Protein AF-A0A3D0LWP6-F1 (afdb_monomer_lite)

Radius of gyration: 17.67 Å; chains: 1; bounding box: 45×21×41 Å

Secondary structure (DSSP, 8-state):
----HHHHHHHHTTPPTT--------TT-----TTPPPHHHHHHHHTTT-TT-------GGG----HHHHHHHHHHHHHHHTT-

Structure (mmCIF, N/CA/C/O backbone):
data_AF-A0A3D0LWP6-F1
#
_entry.id   AF-A0A3D0LWP6-F1
#
loop_
_atom_site.group_PDB
_atom_site.id
_atom_site.type_symbol
_atom_site.label_atom_id
_atom_site.label_alt_id
_atom_site.label_comp_id
_atom_site.label_asym_id
_atom_site.label_entity_id
_atom_site.label_seq_id
_atom_site.pdbx_PDB_ins_code
_atom_site.Cartn_x
_atom_site.Cartn_y
_atom_site.Cartn_z
_atom_site.occupancy
_atom_site.B_iso_or_equiv
_atom_site.auth_seq_id
_atom_site.auth_comp_id
_atom_site.auth_asym_id
_atom_site.auth_atom_id
_atom_site.pdbx_PDB_model_num
ATOM 1 N N . GLN A 1 1 ? 1.840 4.243 -0.441 1.00 92.44 1 GLN A N 1
ATOM 2 C CA . GLN A 1 1 ? 3.117 3.637 -0.882 1.00 92.44 1 GLN A CA 1
ATOM 3 C C . GLN A 1 1 ? 4.237 3.942 0.106 1.00 92.44 1 GLN A C 1
ATOM 5 O O . GLN A 1 1 ? 4.592 3.055 0.869 1.00 92.44 1 GLN A O 1
ATOM 10 N N . ASN A 1 2 ? 4.703 5.190 0.192 1.00 95.62 2 ASN A N 1
ATOM 11 C CA . ASN A 1 2 ? 5.802 5.590 1.085 1.00 95.62 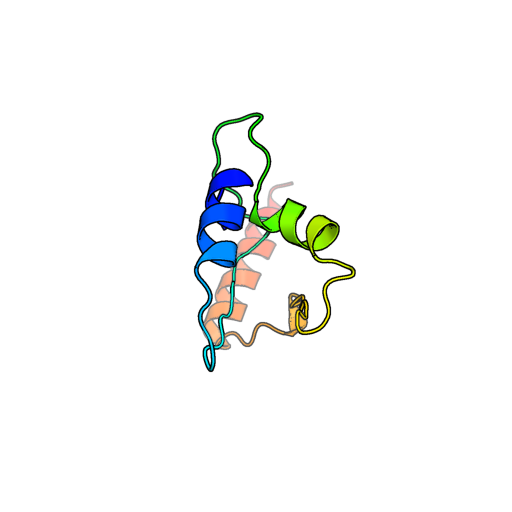2 ASN A CA 1
ATOM 12 C C . ASN A 1 2 ? 5.262 6.108 2.420 1.00 95.62 2 ASN A C 1
ATOM 14 O O . ASN A 1 2 ? 5.334 7.292 2.731 1.00 95.62 2 ASN A O 1
ATOM 18 N N . THR A 1 3 ? 4.615 5.224 3.167 1.00 96.81 3 THR A N 1
ATOM 19 C CA . THR A 1 3 ? 3.926 5.575 4.413 1.00 96.81 3 THR A CA 1
ATOM 20 C C . THR A 1 3 ? 4.478 4.703 5.525 1.00 96.81 3 THR A C 1
ATOM 22 O O . THR A 1 3 ? 4.597 3.498 5.318 1.00 96.81 3 THR A O 1
ATOM 25 N N . THR A 1 4 ? 4.795 5.269 6.690 1.00 97.44 4 THR A N 1
ATOM 26 C CA . THR A 1 4 ? 5.138 4.482 7.888 1.00 97.44 4 THR A CA 1
ATOM 27 C C . THR A 1 4 ? 3.873 3.909 8.546 1.00 97.44 4 THR A C 1
ATOM 29 O O . THR A 1 4 ? 2.761 4.365 8.253 1.00 97.44 4 THR A O 1
ATOM 32 N N . PRO A 1 5 ? 3.984 2.923 9.449 1.00 97.69 5 PRO A N 1
ATOM 33 C CA . PRO A 1 5 ? 2.828 2.367 10.154 1.00 97.69 5 PRO A CA 1
ATOM 34 C C . PRO A 1 5 ? 2.050 3.423 10.949 1.00 97.69 5 PRO A C 1
ATOM 36 O O . PRO A 1 5 ? 0.819 3.434 10.941 1.00 97.69 5 PRO A O 1
ATOM 39 N N . GLU A 1 6 ? 2.750 4.369 11.576 1.00 97.56 6 GLU A N 1
ATOM 40 C CA . GLU A 1 6 ? 2.151 5.454 12.358 1.00 97.56 6 GLU A CA 1
ATOM 41 C C . GLU A 1 6 ? 1.359 6.408 11.466 1.00 97.56 6 GLU A C 1
ATOM 43 O O . GLU A 1 6 ? 0.241 6.794 11.807 1.00 97.56 6 GLU A O 1
ATOM 48 N N . GLN A 1 7 ? 1.910 6.761 10.301 1.00 97.81 7 GLN A N 1
ATOM 49 C CA . GLN A 1 7 ? 1.230 7.603 9.317 1.00 97.81 7 GLN A CA 1
ATOM 50 C C . GLN A 1 7 ? -0.006 6.901 8.740 1.00 97.81 7 GLN A C 1
ATOM 52 O O . GLN A 1 7 ? -1.061 7.522 8.601 1.00 97.81 7 GLN A O 1
ATOM 57 N N . MET A 1 8 ? 0.092 5.597 8.459 1.00 97.94 8 MET A N 1
ATOM 58 C CA . MET A 1 8 ? -1.038 4.797 7.985 1.00 97.94 8 MET A CA 1
ATOM 59 C C . MET A 1 8 ? -2.149 4.746 9.038 1.00 97.94 8 MET A C 1
ATOM 61 O O . MET A 1 8 ? -3.309 5.029 8.740 1.00 97.94 8 MET A O 1
ATOM 65 N N . LYS A 1 9 ? -1.793 4.467 10.298 1.00 97.44 9 LYS A N 1
ATOM 66 C CA . LYS A 1 9 ? -2.728 4.487 11.428 1.00 97.44 9 LYS A CA 1
ATOM 67 C C . LYS A 1 9 ? -3.392 5.855 11.575 1.00 97.44 9 LYS A C 1
ATOM 69 O O . LYS A 1 9 ? -4.613 5.926 11.692 1.00 97.44 9 LYS A O 1
ATOM 74 N N . MET A 1 10 ? -2.605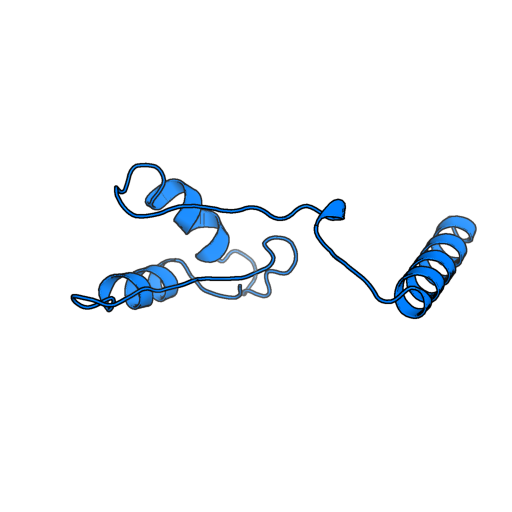 6.931 11.521 1.00 97.88 10 MET A N 1
ATOM 75 C CA . MET A 1 10 ? -3.107 8.303 11.601 1.00 97.88 10 MET A CA 1
ATOM 76 C C . MET A 1 10 ? -4.169 8.572 10.531 1.00 97.88 10 MET A C 1
ATOM 78 O O . MET A 1 10 ? -5.212 9.140 10.848 1.00 97.88 10 MET A O 1
ATOM 82 N N . PHE A 1 11 ? -3.937 8.139 9.290 1.00 97.06 11 PHE A N 1
ATOM 83 C CA . PHE A 1 11 ? -4.913 8.274 8.212 1.00 97.06 11 PHE A CA 1
ATOM 84 C C . PHE A 1 11 ? -6.186 7.457 8.477 1.00 97.06 11 PHE A C 1
ATOM 86 O O . PHE A 1 11 ? -7.282 8.015 8.471 1.00 97.06 11 PHE A O 1
ATOM 93 N N . LEU A 1 12 ? -6.049 6.159 8.765 1.00 96.06 12 LEU A N 1
ATOM 94 C CA . LEU A 1 12 ? -7.183 5.245 8.951 1.00 96.06 12 LEU A CA 1
ATOM 95 C C . LEU A 1 12 ? -8.125 5.698 10.074 1.00 96.06 12 LEU A C 1
ATOM 97 O O . LEU A 1 12 ? -9.341 5.591 9.946 1.00 96.06 12 LEU A O 1
ATOM 101 N N . THR A 1 13 ? -7.581 6.267 11.152 1.00 95.81 13 THR A N 1
ATOM 102 C CA . THR A 1 13 ? -8.379 6.770 12.284 1.00 95.81 13 THR A CA 1
ATOM 103 C C . THR A 1 13 ? -9.159 8.057 12.002 1.00 95.81 13 THR A C 1
ATOM 105 O O . THR A 1 13 ? -9.944 8.483 12.843 1.00 95.81 13 THR A O 1
ATOM 108 N N . ARG A 1 14 ? -8.961 8.691 10.839 1.00 96.38 14 ARG A N 1
ATOM 109 C CA . ARG A 1 14 ? -9.673 9.919 10.440 1.00 96.38 14 ARG A CA 1
ATOM 110 C C . ARG A 1 14 ? -10.862 9.657 9.514 1.00 96.38 14 ARG A C 1
ATOM 112 O O . ARG A 1 14 ? -11.524 10.606 9.104 1.00 96.38 14 ARG A O 1
ATOM 119 N N . ILE A 1 15 ? -11.137 8.398 9.173 1.00 94.62 15 ILE A N 1
ATOM 120 C CA . ILE A 1 15 ? -12.273 8.026 8.324 1.00 94.62 15 ILE A CA 1
ATOM 121 C C . ILE A 1 15 ? -13.574 8.265 9.104 1.00 94.62 15 ILE A C 1
ATOM 123 O O . ILE A 1 15 ? -13.807 7.660 10.148 1.00 94.62 15 ILE A O 1
ATOM 127 N N . GLY A 1 16 ? -14.408 9.179 8.603 1.00 94.38 16 GLY A N 1
ATOM 128 C CA . GLY A 1 16 ? -15.663 9.590 9.239 1.00 94.38 16 GLY A CA 1
ATOM 129 C C . GLY A 1 16 ? -16.885 8.791 8.779 1.00 94.38 16 GLY A C 1
ATOM 130 O O . GLY A 1 16 ? -16.830 7.999 7.833 1.00 94.38 16 GLY A O 1
ATOM 131 N N . PHE A 1 17 ? -18.028 9.030 9.422 1.00 94.81 17 PHE A N 1
ATOM 132 C CA . PHE A 1 17 ? -19.298 8.398 9.054 1.00 94.81 17 PHE A CA 1
ATOM 133 C C . PHE A 1 17 ? -19.719 8.724 7.616 1.00 94.81 17 PHE A C 1
ATOM 135 O O . PHE A 1 17 ? -19.533 9.840 7.139 1.00 94.81 17 PHE A O 1
ATOM 142 N N . GLY A 1 18 ? -20.290 7.734 6.923 1.00 94.69 18 GLY A N 1
ATOM 143 C CA . GLY A 1 18 ? -20.754 7.878 5.538 1.00 94.69 18 GLY A CA 1
ATOM 144 C C . GLY A 1 18 ? -19.639 8.038 4.498 1.00 94.69 18 GLY A C 1
ATOM 145 O O . GLY A 1 18 ? -19.937 8.177 3.314 1.00 94.69 18 GLY A O 1
ATOM 146 N N . SER A 1 19 ? -18.368 8.003 4.908 1.00 95.62 19 SER A N 1
ATOM 147 C CA . SER A 1 19 ? -17.232 8.115 3.995 1.00 95.62 19 SER A CA 1
ATOM 148 C C . SER A 1 19 ? -16.763 6.749 3.484 1.00 95.62 19 SER A C 1
ATOM 150 O O . SER A 1 19 ? -17.034 5.701 4.074 1.00 95.62 19 SER A O 1
ATOM 152 N N . LYS A 1 20 ? -16.051 6.766 2.357 1.00 95.06 20 LYS A N 1
ATOM 153 C CA . LYS A 1 20 ? -15.308 5.625 1.817 1.00 95.06 20 LYS A CA 1
ATOM 154 C C . LYS A 1 20 ? -13.891 6.094 1.519 1.00 95.06 20 LYS A C 1
ATOM 156 O O . LYS A 1 20 ? -13.711 7.190 0.995 1.00 95.06 20 LYS A O 1
ATOM 161 N N . ALA A 1 21 ? -12.906 5.263 1.831 1.00 96.00 21 ALA A N 1
ATOM 162 C CA . ALA A 1 21 ? -11.508 5.515 1.515 1.00 96.00 21 ALA A CA 1
ATOM 163 C C . ALA A 1 21 ? -10.958 4.360 0.678 1.00 96.00 21 ALA A C 1
ATOM 165 O O . ALA A 1 21 ? -11.304 3.202 0.907 1.00 96.00 21 ALA A O 1
ATOM 166 N N . VAL A 1 22 ? -10.091 4.685 -0.278 1.00 96.62 22 VAL A N 1
ATOM 167 C CA . VAL A 1 22 ? -9.334 3.712 -1.068 1.00 96.62 22 VAL A CA 1
ATOM 168 C C . VAL A 1 22 ? -7.865 4.079 -0.932 1.00 96.62 22 VAL A C 1
ATOM 170 O O . VAL A 1 22 ? -7.486 5.222 -1.175 1.00 96.62 22 VAL A O 1
ATOM 173 N N . ILE A 1 23 ? -7.050 3.116 -0.512 1.00 95.75 23 ILE A N 1
ATOM 174 C CA . ILE A 1 23 ? -5.601 3.270 -0.393 1.00 95.75 23 ILE A CA 1
ATOM 175 C C . ILE A 1 23 ? -4.970 2.453 -1.511 1.00 95.75 23 ILE A C 1
ATOM 177 O O . ILE A 1 23 ? -5.235 1.260 -1.633 1.00 95.75 23 ILE A O 1
ATOM 181 N N . THR A 1 24 ? -4.129 3.096 -2.314 1.00 96.12 24 THR A N 1
ATOM 182 C CA . THR A 1 24 ? -3.415 2.462 -3.424 1.00 96.12 24 THR A CA 1
ATOM 183 C C . THR A 1 24 ? -1.904 2.549 -3.219 1.00 96.12 24 THR A C 1
ATOM 185 O O . THR A 1 24 ? -1.380 3.437 -2.533 1.00 96.12 24 THR A O 1
ATOM 188 N N . GLY A 1 25 ? -1.179 1.617 -3.827 1.00 95.06 25 GLY A N 1
ATOM 189 C CA . GLY A 1 25 ? 0.273 1.669 -3.917 1.00 95.06 25 GLY A CA 1
ATOM 190 C C . GLY A 1 25 ? 0.870 0.356 -4.397 1.00 95.06 25 GLY A C 1
ATOM 191 O O . GLY A 1 25 ? 0.217 -0.683 -4.343 1.00 95.06 25 GLY A O 1
ATOM 192 N N . ASP A 1 26 ? 2.118 0.430 -4.837 1.00 94.75 26 ASP A N 1
ATOM 193 C CA . ASP A 1 26 ? 2.927 -0.713 -5.239 1.00 94.75 26 ASP A CA 1
ATOM 194 C C . ASP A 1 26 ? 3.871 -1.102 -4.092 1.00 94.75 26 ASP A C 1
ATOM 196 O O . ASP A 1 26 ? 4.698 -0.307 -3.636 1.00 94.75 26 ASP A O 1
ATOM 200 N N . VAL A 1 27 ? 3.727 -2.333 -3.599 1.00 92.44 27 VAL A N 1
ATOM 201 C CA . VAL A 1 27 ? 4.549 -2.869 -2.503 1.00 92.44 27 VAL A C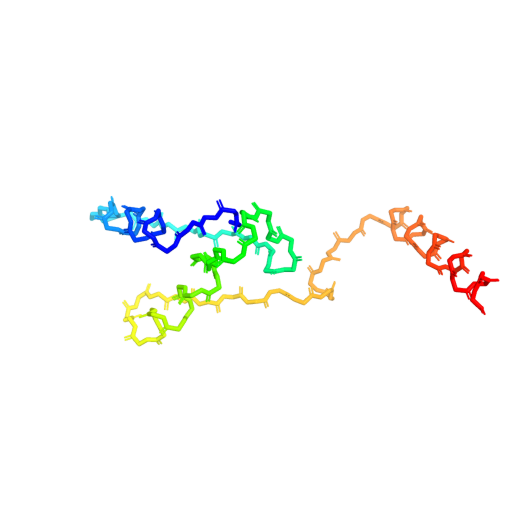A 1
ATOM 202 C C . VAL A 1 27 ? 5.998 -3.137 -2.921 1.00 92.44 27 VAL A C 1
ATOM 204 O O . VAL A 1 27 ? 6.852 -3.287 -2.053 1.00 92.44 27 VAL A O 1
ATOM 207 N N . THR A 1 28 ? 6.292 -3.183 -4.222 1.00 91.69 28 THR A N 1
ATOM 208 C CA . THR A 1 28 ? 7.650 -3.370 -4.756 1.00 91.69 28 THR A CA 1
ATOM 209 C C . THR A 1 28 ? 8.422 -2.054 -4.882 1.00 91.69 28 THR A C 1
ATOM 211 O O . THR A 1 28 ? 9.646 -2.067 -4.983 1.00 91.69 28 THR A O 1
ATOM 214 N N . GLN A 1 29 ? 7.729 -0.912 -4.808 1.00 92.25 29 GLN A N 1
ATOM 215 C CA . GLN A 1 29 ? 8.291 0.429 -5.004 1.00 92.25 29 GLN A CA 1
ATOM 216 C C . GLN A 1 29 ? 8.239 1.272 -3.721 1.00 92.25 29 GLN A C 1
ATOM 218 O O . GLN A 1 29 ? 7.796 2.423 -3.719 1.00 92.25 29 GLN A O 1
ATOM 223 N N . ILE A 1 30 ? 8.653 0.684 -2.600 1.00 94.12 30 ILE A N 1
ATOM 224 C 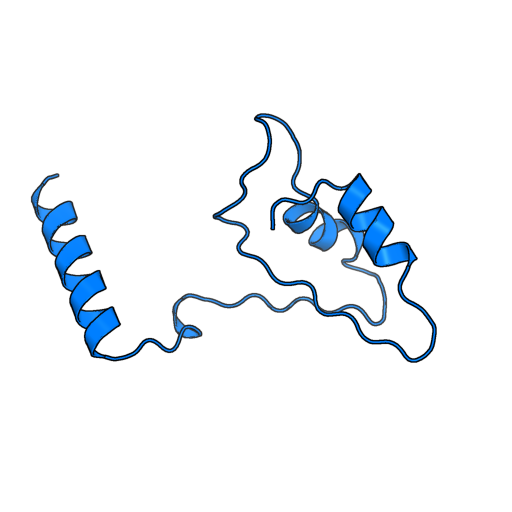CA . ILE A 1 30 ? 8.696 1.370 -1.305 1.00 94.12 30 ILE A CA 1
ATOM 225 C C . ILE A 1 30 ? 9.981 2.192 -1.220 1.00 94.12 30 ILE A C 1
ATOM 227 O O . ILE A 1 30 ? 11.074 1.637 -1.148 1.00 94.12 30 ILE A O 1
ATOM 231 N N . ASP A 1 31 ? 9.823 3.508 -1.154 1.00 94.56 31 ASP A N 1
ATOM 232 C CA . ASP A 1 31 ? 10.909 4.462 -0.951 1.00 94.56 31 ASP A CA 1
ATOM 233 C C . ASP A 1 31 ? 10.799 5.065 0.455 1.00 94.56 31 ASP A C 1
ATOM 235 O O . ASP A 1 31 ? 10.200 6.118 0.683 1.00 94.56 31 ASP A O 1
ATOM 239 N N . LEU A 1 32 ? 11.286 4.304 1.435 1.00 94.25 32 LEU A N 1
ATOM 240 C CA . LEU A 1 32 ? 11.383 4.700 2.838 1.00 94.25 32 LEU A CA 1
ATOM 241 C C . LEU A 1 32 ? 12.839 4.621 3.289 1.00 94.25 32 LEU A C 1
ATOM 243 O O . LEU A 1 32 ? 13.647 3.882 2.722 1.00 94.25 32 LEU A O 1
ATOM 247 N N . VAL A 1 33 ? 13.167 5.345 4.362 1.00 93.81 33 VAL A N 1
ATOM 248 C CA . VAL A 1 33 ? 14.503 5.274 4.965 1.00 93.81 33 VAL A CA 1
ATOM 249 C C . VAL A 1 33 ? 14.819 3.823 5.330 1.00 93.81 33 VAL A C 1
ATOM 251 O O . VAL A 1 33 ? 13.984 3.110 5.892 1.00 93.81 33 VAL A O 1
ATOM 254 N N . ARG A 1 34 ? 16.042 3.379 5.020 1.00 90.44 34 ARG A N 1
ATOM 255 C CA . ARG A 1 34 ? 16.480 1.995 5.238 1.00 90.44 34 ARG A CA 1
ATOM 256 C C . ARG A 1 34 ? 16.197 1.546 6.676 1.00 90.44 34 ARG A C 1
ATOM 258 O O . ARG A 1 34 ? 16.593 2.208 7.630 1.00 90.44 34 ARG A O 1
ATOM 265 N N . GLY A 1 35 ? 15.541 0.394 6.814 1.00 88.69 35 GLY A N 1
ATOM 266 C CA . GLY A 1 35 ? 15.164 -0.182 8.108 1.00 88.69 35 GLY A CA 1
ATOM 267 C C . GLY A 1 35 ? 13.798 0.267 8.634 1.00 88.69 35 GLY A C 1
ATOM 268 O O . GLY A 1 35 ? 13.300 -0.337 9.581 1.00 88.69 35 GLY A O 1
ATOM 269 N N . GLN A 1 36 ? 13.150 1.261 8.017 1.00 94.25 36 GLN A N 1
ATOM 270 C CA . GLN A 1 36 ? 11.760 1.579 8.335 1.00 94.25 36 GLN A CA 1
ATOM 271 C C . GLN A 1 36 ? 10.810 0.541 7.736 1.00 94.25 36 GLN A C 1
ATOM 273 O O . GLN A 1 36 ? 10.966 0.101 6.595 1.00 94.25 36 GLN A O 1
ATOM 278 N N . ARG A 1 37 ? 9.789 0.164 8.512 1.00 95.00 37 ARG A N 1
ATOM 279 C CA . ARG A 1 37 ? 8.701 -0.690 8.027 1.00 95.00 37 ARG A CA 1
ATOM 280 C C . ARG A 1 37 ? 7.742 0.140 7.178 1.00 95.00 37 ARG A C 1
ATOM 282 O O . ARG A 1 37 ? 7.497 1.309 7.463 1.00 95.00 37 ARG A O 1
ATOM 289 N N . SER A 1 38 ? 7.176 -0.482 6.150 1.00 97.56 38 SER A N 1
ATOM 290 C CA . SER A 1 38 ? 6.130 0.137 5.342 1.00 97.56 38 SER A CA 1
ATOM 291 C C . SER A 1 38 ? 4.764 -0.090 5.970 1.00 97.56 38 SER A C 1
ATOM 293 O O . SER A 1 38 ? 4.327 -1.229 6.136 1.00 97.56 38 SER A O 1
ATOM 295 N N . GLY A 1 39 ? 4.053 1.000 6.236 1.00 97.62 39 GLY A N 1
ATOM 296 C CA . GLY A 1 39 ? 2.651 0.982 6.626 1.00 97.62 39 GLY A CA 1
ATOM 297 C C . GLY A 1 39 ? 1.744 0.413 5.534 1.00 97.62 39 GLY A C 1
ATOM 298 O O . GLY A 1 39 ? 0.729 -0.181 5.867 1.00 97.62 39 GLY A O 1
ATOM 299 N N . LEU A 1 40 ? 2.110 0.517 4.246 1.00 96.56 40 LEU A N 1
ATOM 300 C CA . LEU A 1 40 ? 1.350 -0.118 3.157 1.00 96.56 40 LEU A CA 1
ATOM 301 C C . LEU A 1 40 ? 1.438 -1.650 3.205 1.00 96.56 40 LEU A C 1
ATOM 303 O O . LEU A 1 40 ? 0.479 -2.328 2.852 1.00 96.56 40 LEU A O 1
ATOM 307 N N . VAL A 1 41 ? 2.573 -2.197 3.638 1.00 95.56 41 VAL A N 1
ATOM 308 C CA . VAL A 1 41 ? 2.746 -3.650 3.768 1.00 95.56 41 VAL A CA 1
ATOM 309 C C . VAL A 1 41 ? 2.111 -4.145 5.065 1.00 95.56 41 VAL A C 1
ATOM 311 O O . VAL A 1 41 ? 1.339 -5.098 5.049 1.00 95.56 41 VAL A O 1
ATOM 314 N N . GLU A 1 42 ? 2.385 -3.469 6.182 1.00 96.62 42 GLU A N 1
ATOM 315 C CA . GLU A 1 42 ? 1.913 -3.882 7.507 1.00 96.62 42 GLU A CA 1
ATOM 316 C C . GLU A 1 42 ? 0.390 -3.787 7.670 1.00 96.62 42 GLU A C 1
ATOM 318 O O . GLU A 1 42 ? -0.209 -4.616 8.355 1.00 96.62 42 GLU A O 1
ATOM 323 N N . VAL A 1 43 ? -0.265 -2.817 7.020 1.00 95.94 43 VAL A N 1
ATOM 324 C CA . VAL A 1 43 ? -1.719 -2.622 7.154 1.00 95.94 43 VAL A CA 1
ATOM 325 C C . VAL A 1 43 ? -2.526 -3.851 6.741 1.00 95.94 43 VAL A C 1
ATOM 327 O O . VAL A 1 43 ? -3.598 -4.082 7.299 1.00 95.94 43 VAL A O 1
ATOM 330 N N . ARG A 1 44 ? -2.011 -4.663 5.807 1.00 93.88 44 ARG A N 1
ATOM 331 C CA . ARG A 1 44 ? -2.663 -5.907 5.388 1.00 93.88 44 ARG A CA 1
ATOM 332 C C . ARG A 1 44 ? -2.825 -6.869 6.556 1.00 93.88 44 ARG A C 1
ATOM 334 O O . ARG A 1 44 ? -3.903 -7.420 6.745 1.00 93.88 44 ARG A O 1
ATOM 341 N N . ASP A 1 45 ? -1.769 -7.037 7.340 1.00 95.19 45 ASP A N 1
ATOM 342 C CA . ASP A 1 45 ? -1.756 -7.979 8.453 1.00 95.19 45 ASP A CA 1
ATOM 343 C C . ASP A 1 45 ? -2.545 -7.398 9.640 1.00 95.19 45 ASP A C 1
ATOM 345 O O . ASP A 1 45 ? -3.355 -8.089 10.255 1.00 95.19 45 ASP A O 1
ATOM 349 N N . VAL A 1 46 ? -2.389 -6.094 9.901 1.00 96.50 46 VAL A N 1
ATOM 350 C CA . VAL A 1 46 ? -3.082 -5.383 10.990 1.00 96.50 46 VAL A CA 1
ATOM 351 C C . VAL A 1 46 ? -4.601 -5.345 10.792 1.00 96.50 46 VAL A C 1
ATOM 353 O O . VAL A 1 46 ? -5.344 -5.483 11.763 1.00 96.50 46 VAL A O 1
ATOM 356 N N . LEU A 1 47 ? -5.084 -5.158 9.559 1.00 96.62 47 LEU A N 1
ATOM 357 C CA . LEU A 1 47 ? -6.519 -5.054 9.271 1.00 96.62 47 LEU A CA 1
ATOM 358 C C . LEU A 1 47 ? -7.138 -6.349 8.722 1.00 96.62 47 LEU A C 1
ATOM 360 O O . LEU A 1 47 ? -8.306 -6.330 8.339 1.00 96.62 47 LEU A O 1
ATOM 364 N N . ALA A 1 48 ? -6.410 -7.471 8.708 1.00 95.12 48 ALA A N 1
ATOM 365 C CA . ALA A 1 48 ? -6.855 -8.729 8.093 1.00 95.12 48 ALA A CA 1
ATOM 366 C C . ALA A 1 48 ? -8.220 -9.234 8.603 1.00 95.12 48 ALA A C 1
ATOM 368 O O . ALA A 1 48 ? -8.938 -9.916 7.878 1.00 95.12 48 ALA A O 1
ATOM 369 N N . GLN A 1 49 ? -8.574 -8.908 9.850 1.00 95.44 49 GLN A N 1
ATOM 370 C CA . GLN A 1 49 ? -9.815 -9.338 10.508 1.00 95.44 49 GLN A CA 1
ATOM 371 C C . GLN A 1 49 ? -10.811 -8.188 10.739 1.00 95.44 49 GLN A C 1
ATOM 373 O O . GLN A 1 49 ? -11.817 -8.351 11.433 1.00 95.44 49 GLN A O 1
ATOM 378 N N . VAL A 1 50 ? -10.547 -7.002 10.184 1.00 96.50 50 VAL A N 1
ATOM 379 C CA . VAL A 1 50 ? -11.416 -5.837 10.369 1.00 96.50 50 VAL A CA 1
ATOM 380 C C . VAL A 1 50 ? -12.574 -5.900 9.377 1.00 96.50 50 VAL A C 1
ATOM 382 O O . VAL A 1 50 ? -12.398 -5.788 8.165 1.00 96.50 50 VAL A O 1
ATOM 385 N N . ARG A 1 51 ? -13.797 -6.053 9.899 1.00 95.50 51 ARG A N 1
ATOM 386 C CA . ARG A 1 51 ? -15.016 -6.043 9.077 1.00 95.50 51 ARG A CA 1
ATOM 387 C C . ARG A 1 51 ? -15.165 -4.711 8.342 1.00 95.50 51 ARG A C 1
ATOM 389 O O . ARG A 1 51 ? -15.000 -3.651 8.938 1.00 95.50 51 ARG A O 1
ATOM 396 N N . GLY A 1 52 ? -15.548 -4.778 7.068 1.00 93.56 52 GLY A N 1
ATOM 397 C CA . GLY A 1 52 ? -15.739 -3.598 6.218 1.00 93.56 52 GLY A CA 1
ATOM 398 C C . GLY A 1 52 ? -14.469 -3.102 5.519 1.00 93.56 52 GLY A C 1
ATOM 399 O O . GLY A 1 52 ? -14.543 -2.120 4.787 1.00 93.56 52 GLY A O 1
ATOM 400 N N . VAL A 1 53 ? -13.333 -3.783 5.700 1.00 96.50 53 VAL A N 1
ATOM 401 C CA . VAL A 1 53 ? -12.095 -3.554 4.942 1.00 96.50 53 VAL A CA 1
ATOM 402 C C . VAL A 1 53 ? -11.897 -4.707 3.960 1.00 96.50 53 VAL A C 1
ATOM 404 O O . VAL A 1 53 ? -12.128 -5.865 4.298 1.00 96.50 53 VAL A O 1
ATOM 407 N N . ALA A 1 54 ? -11.475 -4.388 2.739 1.00 96.00 54 ALA A N 1
ATOM 408 C CA . ALA A 1 54 ? -11.139 -5.365 1.713 1.00 96.00 54 ALA A CA 1
ATOM 409 C C . ALA A 1 54 ? -9.777 -5.029 1.102 1.00 96.00 54 ALA A C 1
ATOM 411 O O . ALA A 1 54 ? -9.405 -3.858 1.004 1.00 96.00 54 ALA A O 1
ATOM 412 N N . PHE A 1 55 ? -9.058 -6.065 0.677 1.00 95.81 55 PHE A N 1
ATOM 413 C CA . PHE A 1 55 ? -7.770 -5.946 0.008 1.00 95.81 55 PHE A CA 1
ATOM 414 C C . PHE A 1 55 ? -7.874 -6.521 -1.398 1.00 95.81 55 PHE A C 1
ATOM 416 O O . PHE A 1 55 ? -8.261 -7.675 -1.567 1.00 95.81 55 PHE A O 1
ATOM 423 N N . THR A 1 56 ? -7.485 -5.721 -2.386 1.00 95.25 56 THR A N 1
ATOM 424 C CA . THR A 1 56 ? -7.402 -6.139 -3.786 1.00 95.25 56 THR A CA 1
ATOM 425 C C . THR A 1 56 ? -5.956 -6.017 -4.232 1.00 95.25 56 THR A C 1
ATOM 427 O O . THR A 1 56 ? -5.375 -4.934 -4.164 1.00 95.25 56 THR A O 1
ATOM 430 N N . LEU A 1 57 ? -5.373 -7.135 -4.658 1.00 93.69 57 LEU A N 1
ATOM 431 C CA . LEU A 1 57 ? -4.024 -7.200 -5.209 1.00 93.69 57 LEU A CA 1
ATOM 432 C C . LEU A 1 57 ? -4.141 -7.360 -6.720 1.00 93.69 57 LEU A C 1
ATOM 434 O O . LEU A 1 57 ? -4.714 -8.345 -7.179 1.00 93.69 57 LEU A O 1
ATOM 438 N N . PHE A 1 58 ? -3.601 -6.398 -7.459 1.00 93.44 58 PHE A N 1
ATOM 439 C CA . PHE A 1 58 ? -3.494 -6.488 -8.909 1.00 93.44 58 PHE A CA 1
ATOM 440 C C . PHE A 1 58 ? -2.219 -7.236 -9.293 1.00 93.44 58 PHE A C 1
ATOM 442 O O . PHE A 1 58 ? -1.166 -7.045 -8.679 1.00 93.44 58 PHE A O 1
ATOM 449 N N . GLN A 1 59 ? -2.331 -8.088 -10.301 1.00 90.31 59 GLN A N 1
ATOM 450 C CA . GLN A 1 59 ? -1.223 -8.778 -10.942 1.00 90.31 59 GLN A CA 1
ATOM 451 C C . GLN A 1 59 ? -0.771 -8.007 -12.192 1.00 90.31 59 GLN A C 1
ATOM 453 O O . GLN A 1 59 ? -1.389 -7.022 -12.605 1.00 90.31 59 GLN A O 1
ATOM 458 N N . ALA A 1 60 ? 0.318 -8.455 -12.817 1.00 85.94 60 ALA A N 1
ATOM 459 C CA . ALA A 1 60 ? 0.804 -7.850 -14.054 1.00 85.94 60 ALA A CA 1
ATOM 460 C C . ALA A 1 60 ? -0.233 -7.949 -15.189 1.00 85.94 60 ALA A C 1
ATOM 462 O O . ALA A 1 60 ? -0.337 -7.029 -16.000 1.00 85.94 60 ALA A O 1
ATOM 463 N N . GLU A 1 61 ? -1.026 -9.024 -15.217 1.00 88.19 61 GLU A N 1
ATOM 464 C CA . GLU A 1 61 ? -2.060 -9.268 -16.227 1.00 88.19 61 GLU A CA 1
ATOM 465 C C . GLU A 1 61 ? -3.246 -8.301 -16.105 1.00 88.19 61 GLU A C 1
ATOM 467 O O . GLU A 1 61 ? -3.930 -8.045 -17.095 1.00 88.19 61 GLU A O 1
ATOM 472 N N . ASP A 1 62 ? -3.457 -7.707 -14.926 1.00 89.44 62 ASP A N 1
ATOM 473 C CA . ASP A 1 62 ? -4.500 -6.700 -14.706 1.00 89.44 62 ASP A CA 1
ATOM 474 C C . ASP A 1 62 ? -4.119 -5.325 -15.291 1.00 89.44 62 ASP A C 1
ATOM 476 O O . ASP A 1 62 ? -4.945 -4.408 -15.360 1.00 89.44 62 ASP A O 1
ATOM 480 N N . VAL A 1 63 ? -2.864 -5.148 -15.724 1.00 88.75 63 VAL A N 1
ATOM 481 C CA . VAL A 1 63 ? -2.363 -3.877 -16.251 1.00 88.75 63 VAL A CA 1
ATOM 482 C C . VAL A 1 63 ? -2.608 -3.785 -17.754 1.00 88.75 63 VAL A C 1
ATOM 484 O O . VAL A 1 63 ? -1.821 -4.252 -18.578 1.00 88.75 63 VAL A O 1
ATOM 487 N N . VAL A 1 64 ? -3.666 -3.072 -18.134 1.00 92.38 64 VAL A N 1
ATOM 488 C CA . VAL A 1 64 ? -3.915 -2.735 -19.539 1.00 92.38 64 VAL A CA 1
ATOM 489 C C . VAL A 1 64 ? -2.953 -1.633 -19.981 1.00 92.38 64 VAL A C 1
ATOM 491 O O . VAL A 1 64 ? -3.051 -0.480 -19.557 1.00 92.38 64 VAL A O 1
ATOM 494 N N . ARG A 1 65 ? -2.016 -1.980 -20.867 1.00 91.62 65 ARG A N 1
ATOM 495 C CA . ARG A 1 65 ? -1.069 -1.034 -21.472 1.00 91.62 65 ARG A CA 1
ATOM 496 C C . ARG A 1 65 ? -1.432 -0.769 -22.921 1.0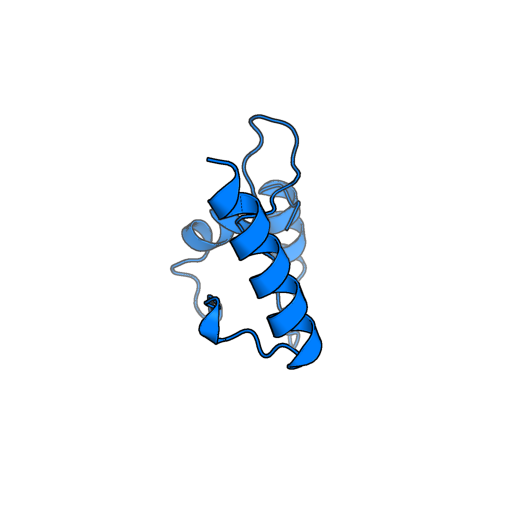0 91.62 65 ARG A C 1
ATOM 498 O O . ARG A 1 65 ? -1.869 -1.654 -23.651 1.00 91.62 65 ARG A O 1
ATOM 505 N N . HIS A 1 66 ? -1.176 0.455 -23.369 1.00 95.88 66 HIS A N 1
ATOM 506 C CA . HIS A 1 66 ? -1.270 0.774 -24.787 1.00 95.88 66 HIS A CA 1
ATOM 507 C C . HIS A 1 66 ? -0.316 -0.135 -25.598 1.00 95.88 66 HIS A C 1
ATOM 509 O O . HIS A 1 66 ? 0.842 -0.285 -25.191 1.00 95.88 66 HIS A O 1
ATOM 515 N N . PRO A 1 67 ? -0.715 -0.687 -26.765 1.00 95.44 67 PRO A N 1
ATOM 516 C CA . PRO A 1 67 ? 0.118 -1.629 -27.526 1.00 95.44 67 PRO A CA 1
ATOM 517 C C . PRO A 1 67 ? 1.519 -1.102 -27.874 1.00 95.44 67 PRO A C 1
ATOM 519 O O . PRO A 1 67 ? 2.487 -1.856 -27.931 1.00 95.44 67 PRO A O 1
ATOM 522 N N . LEU A 1 68 ? 1.663 0.211 -28.091 1.00 96.38 68 LEU A N 1
ATOM 523 C CA . LEU A 1 68 ? 2.980 0.839 -28.268 1.00 96.38 68 LEU A CA 1
ATOM 524 C C . LEU A 1 68 ? 3.858 0.733 -27.012 1.00 96.38 68 LEU A C 1
ATOM 526 O O . LEU A 1 68 ? 5.026 0.390 -27.133 1.00 96.38 68 LEU A O 1
ATOM 530 N N . VAL A 1 69 ? 3.299 0.990 -25.828 1.00 95.88 69 VAL A N 1
ATOM 531 C CA . VAL A 1 69 ? 4.038 0.914 -24.560 1.00 95.88 69 VAL A CA 1
ATOM 532 C C . VAL A 1 69 ? 4.503 -0.516 -24.310 1.00 95.88 69 VAL A C 1
ATOM 534 O O . VAL A 1 69 ? 5.660 -0.716 -23.960 1.00 95.88 69 VAL A O 1
ATOM 537 N N . GLN A 1 70 ? 3.651 -1.513 -24.575 1.00 93.06 70 GLN A N 1
ATOM 538 C CA . GLN A 1 70 ? 4.044 -2.918 -24.453 1.00 93.06 70 GLN A CA 1
ATOM 539 C C . GLN A 1 70 ? 5.219 -3.267 -25.378 1.00 93.06 70 GLN A C 1
ATOM 541 O O . GLN A 1 70 ? 6.174 -3.904 -24.948 1.00 93.06 70 GLN A O 1
ATOM 546 N N . ARG A 1 71 ? 5.189 -2.804 -26.637 1.00 95.12 71 ARG A N 1
ATOM 547 C CA . ARG A 1 71 ? 6.304 -3.001 -27.580 1.00 95.12 71 ARG A CA 1
ATOM 548 C C . ARG A 1 71 ? 7.602 -2.354 -27.093 1.00 95.12 71 ARG A C 1
ATOM 550 O O . ARG A 1 71 ? 8.657 -2.956 -27.253 1.00 95.12 71 ARG A O 1
ATOM 557 N N . ILE A 1 72 ? 7.526 -1.164 -26.492 1.00 96.38 72 ILE A N 1
ATOM 558 C CA . ILE A 1 72 ? 8.692 -0.479 -25.914 1.00 96.38 72 ILE A CA 1
ATOM 559 C C . ILE A 1 72 ? 9.264 -1.289 -24.744 1.00 96.38 72 ILE A C 1
ATOM 561 O O . ILE A 1 72 ? 10.463 -1.550 -24.731 1.00 96.38 72 ILE A O 1
ATOM 565 N N . ILE A 1 73 ? 8.422 -1.731 -23.803 1.00 92.12 73 ILE A N 1
ATOM 566 C CA . ILE A 1 73 ? 8.851 -2.547 -22.653 1.00 92.12 73 ILE A CA 1
ATOM 567 C C . ILE A 1 73 ? 9.548 -3.824 -23.136 1.00 92.12 73 ILE A C 1
ATOM 569 O O . ILE A 1 73 ? 10.688 -4.081 -22.757 1.00 92.12 73 ILE A O 1
ATOM 573 N N . ASN A 1 74 ? 8.918 -4.563 -24.054 1.00 92.81 74 ASN A N 1
ATOM 574 C CA . ASN A 1 74 ? 9.478 -5.802 -24.597 1.00 92.81 74 ASN A CA 1
ATOM 575 C C . ASN A 1 74 ? 10.837 -5.577 -25.290 1.00 92.81 74 ASN A C 1
ATOM 577 O O . ASN A 1 74 ? 11.713 -6.442 -25.228 1.00 92.81 74 ASN A O 1
ATOM 581 N N . ALA A 1 75 ? 11.024 -4.430 -25.955 1.00 96.00 75 ALA A N 1
ATOM 582 C CA . ALA A 1 75 ? 12.290 -4.080 -26.595 1.00 96.00 75 ALA A CA 1
ATOM 583 C C . ALA A 1 75 ? 13.414 -3.856 -25.566 1.00 96.00 75 ALA A C 1
ATOM 585 O O . ALA A 1 75 ? 14.513 -4.377 -25.756 1.00 96.00 75 ALA A O 1
ATOM 586 N N . TYR A 1 76 ? 13.136 -3.148 -24.463 1.00 96.12 76 TYR A N 1
ATOM 587 C CA . TYR A 1 76 ? 14.097 -2.965 -23.368 1.00 96.12 76 TYR A CA 1
ATOM 588 C C . TYR A 1 76 ? 14.425 -4.286 -22.665 1.00 96.12 76 TYR A C 1
ATOM 590 O O . TYR A 1 76 ? 15.599 -4.608 -22.507 1.00 96.12 76 TYR A O 1
ATOM 598 N N . GLU A 1 77 ? 13.417 -5.096 -22.330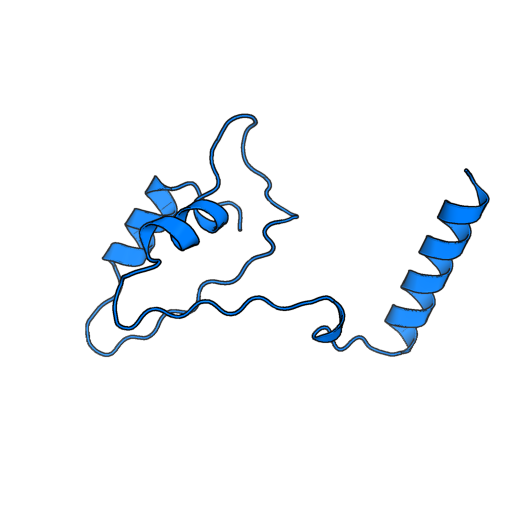 1.00 92.75 77 GLU A N 1
ATOM 599 C CA . GLU A 1 77 ? 13.640 -6.402 -21.695 1.00 92.75 77 GLU A CA 1
ATOM 600 C C . GLU A 1 77 ? 14.507 -7.329 -22.557 1.00 92.75 77 GLU A C 1
ATOM 602 O O . GLU A 1 77 ? 15.380 -8.030 -22.046 1.00 92.75 77 GLU A O 1
ATOM 607 N N . SER A 1 78 ? 14.284 -7.335 -23.876 1.00 93.69 78 SER A N 1
ATOM 608 C CA . SER A 1 78 ? 15.080 -8.137 -24.814 1.00 93.69 78 SER A CA 1
ATOM 609 C C . SER A 1 78 ? 16.529 -7.650 -24.887 1.00 93.69 78 SER A C 1
ATOM 611 O O . SER A 1 78 ? 17.457 -8.456 -24.936 1.00 93.69 78 SER A O 1
ATOM 613 N N . TYR A 1 79 ? 16.729 -6.330 -24.868 1.00 95.56 79 TYR A N 1
ATOM 614 C CA . TYR A 1 79 ? 18.052 -5.710 -24.877 1.00 95.56 79 TYR A CA 1
ATOM 615 C C . TYR A 1 79 ? 18.846 -5.992 -23.594 1.00 95.56 79 TYR A C 1
ATOM 617 O O . TYR A 1 79 ? 20.048 -6.250 -23.665 1.00 95.56 79 TYR A O 1
ATOM 625 N N . GLU A 1 80 ? 18.190 -5.972 -22.432 1.00 92.56 80 GLU A N 1
ATOM 626 C CA . GLU A 1 80 ? 18.824 -6.279 -21.145 1.00 92.56 80 GLU A CA 1
ATOM 627 C C . GLU A 1 80 ? 19.164 -7.768 -21.008 1.00 92.56 80 GLU A C 1
ATOM 629 O O . GLU A 1 80 ? 20.269 -8.101 -20.584 1.00 92.56 80 GLU A O 1
ATOM 634 N N . LYS A 1 81 ? 18.277 -8.674 -21.444 1.00 86.81 81 LYS A N 1
ATOM 635 C CA . LYS A 1 81 ? 18.535 -10.128 -21.426 1.00 86.81 81 LYS A CA 1
ATOM 636 C C . LYS A 1 81 ? 19.697 -10.548 -22.328 1.00 86.81 81 LYS A C 1
ATOM 638 O O . LYS A 1 81 ? 20.404 -11.484 -21.989 1.00 86.81 81 LYS A O 1
ATOM 643 N N . GLY A 1 82 ? 19.914 -9.861 -23.452 1.00 79.00 82 GLY A N 1
ATOM 644 C CA . GLY A 1 82 ? 21.044 -10.125 -24.353 1.00 79.00 82 GLY A CA 1
ATOM 645 C C . GLY A 1 82 ? 22.405 -9.623 -23.850 1.00 79.00 82 GLY A C 1
ATOM 646 O O . GLY A 1 82 ? 23.403 -9.798 -24.546 1.00 79.00 82 GLY A O 1
ATOM 647 N N . ARG A 1 83 ? 22.454 -8.957 -22.688 1.00 67.38 83 ARG A N 1
ATOM 648 C CA . ARG A 1 83 ? 23.680 -8.435 -22.058 1.00 67.38 83 ARG A CA 1
ATOM 649 C C . ARG A 1 83 ? 24.195 -9.273 -20.881 1.00 67.38 83 ARG A C 1
ATOM 651 O O . ARG A 1 83 ? 25.258 -8.933 -20.361 1.00 67.38 83 ARG A O 1
ATOM 658 N N . GLY A 1 84 ? 23.453 -10.294 -20.452 1.00 51.75 84 GLY A N 1
ATOM 659 C CA . GLY A 1 84 ? 23.881 -11.274 -19.444 1.00 51.75 84 GLY A CA 1
ATOM 660 C C . GLY A 1 84 ? 24.479 -12.510 -20.093 1.00 51.75 84 GLY A C 1
ATOM 661 O O . GLY A 1 84 ? 25.429 -13.059 -19.497 1.00 51.75 84 GLY A O 1
#

pLDDT: mean 93.56, std 6.23, range [51.75, 97.94]

Sequence (84 aa):
QNTTPEQMKMFLTRIGFGSKAVITGDVTQIDLVRGQRSGLVEVRDVLAQVRGVAFTLFQAEDVVRHPLVQRIINAYESYEKGRG

Foldseek 3Di:
DQAALVRLVVVVVPADPPDDDDDDDDPVPHDYDPPTDDNVVVVCVVCVPPPPDDDDDDDPVNDDDDPVVVVVVVVVVVVVVVVD